Protein AF-A0A7C5PC61-F1 (afdb_monomer_lite)

Secondary structure (DSSP, 8-state):
-----------BTTB----HHHHHHHHHHHHHHHHHHHHHHHHHHHHHHHHHHHHHHHHHHHHHHHHHHTT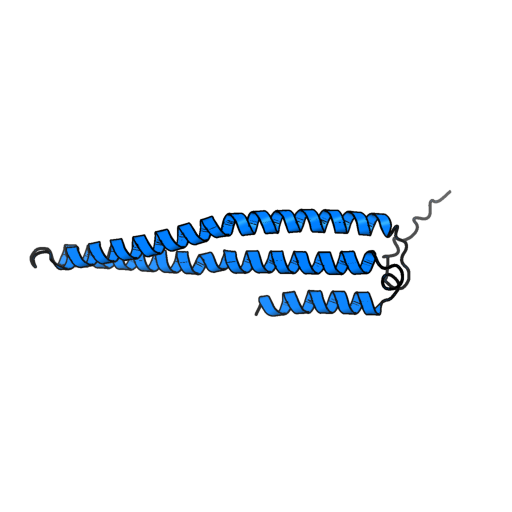S-GGGHHHHHHHHHHHHHHHHHHHHHHHHTHHHHHHHHHHHHHHHHHHHHHHHHH-HHHHT-HHHHHHHHHHHHHHHHTS--

Sequence (153 aa):
MTQTAKPLSTSTAQAPDLDWSQIAETVRMLNLAVAQIGVAMAEGEDSVQALTASFTGMVERVQQVAAEAARLPPEQAAIAEAIGAHCEGVQQSMQQGIVAFQFYDRLSQRIDHVQHALEQLGELIADNGRLYNPMEWQRLQQAIRGRYTMQEE

Foldseek 3Di:
DDDPDDPPDDQDLQHHPDPLVVVLVVLVVVLVVLVVVLVVLVVCVVVLVVLLVVLVVVLVVLVVQLVVLVVDDPVCVVVSVVSNVVSVVSNVVSVVVNVVCVVSVLVSVVSVLVNVLSVLVSVQSVDPVNVSPVVSVVVSVVVSVVSVVVSVD

pLDDT: mean 82.86, std 15.23, range [35.47, 96.12]

Radius of gyration: 27.92 Å; chains: 1; bounding box: 82×28×76 Å

Structure (mmCIF, N/CA/C/O backbone):
data_AF-A0A7C5PC61-F1
#
_entry.id   AF-A0A7C5PC61-F1
#
loop_
_atom_site.group_PDB
_atom_site.id
_atom_site.type_symbol
_atom_site.label_atom_id
_atom_site.label_alt_id
_atom_site.label_comp_id
_atom_site.label_asym_id
_atom_site.label_entity_id
_atom_site.label_seq_id
_atom_site.pdbx_PDB_ins_code
_atom_site.Cartn_x
_atom_site.Cartn_y
_atom_site.Cartn_z
_atom_site.occupancy
_atom_site.B_iso_or_equiv
_atom_site.auth_seq_id
_atom_site.auth_comp_id
_atom_site.auth_asym_id
_atom_site.auth_atom_id
_atom_site.pdbx_PDB_model_num
ATOM 1 N N . MET A 1 1 ? 55.969 9.578 -19.523 1.00 38.03 1 MET A N 1
ATOM 2 C CA . MET A 1 1 ? 54.913 9.663 -20.552 1.00 38.03 1 MET A CA 1
ATOM 3 C C . MET A 1 1 ? 53.584 9.737 -19.830 1.00 38.03 1 MET A C 1
ATOM 5 O O . MET A 1 1 ? 53.218 8.803 -19.133 1.00 38.03 1 MET A O 1
ATOM 9 N N . THR A 1 2 ? 52.974 10.912 -19.868 1.00 35.91 2 THR A N 1
ATOM 10 C CA . THR A 1 2 ? 51.802 11.326 -19.094 1.00 35.91 2 THR A CA 1
ATOM 11 C C . THR A 1 2 ? 50.555 10.624 -19.626 1.00 35.91 2 THR A C 1
ATOM 13 O O . THR A 1 2 ? 50.224 10.757 -20.799 1.00 35.91 2 THR A O 1
ATOM 16 N N . GLN A 1 3 ? 49.890 9.853 -18.768 1.00 44.38 3 GLN A N 1
ATOM 17 C CA . GLN A 1 3 ? 48.635 9.174 -19.070 1.00 44.38 3 GLN A CA 1
ATOM 18 C C . GLN A 1 3 ? 47.515 10.223 -19.006 1.00 44.38 3 GLN A C 1
ATOM 20 O O . GLN A 1 3 ? 47.125 10.669 -17.930 1.00 44.38 3 GLN A O 1
ATOM 25 N N . THR A 1 4 ? 47.063 10.697 -20.164 1.00 42.59 4 THR A N 1
ATOM 26 C CA . THR A 1 4 ? 45.918 11.600 -20.278 1.00 42.59 4 THR A CA 1
ATOM 27 C C . THR A 1 4 ? 44.645 10.817 -19.971 1.00 42.59 4 THR A C 1
ATOM 29 O O . THR A 1 4 ? 44.193 10.000 -20.769 1.00 42.59 4 THR A O 1
ATOM 32 N N . ALA A 1 5 ? 44.077 11.049 -18.787 1.00 49.25 5 ALA A N 1
ATOM 33 C CA . ALA A 1 5 ? 42.754 10.561 -18.428 1.00 49.25 5 ALA A CA 1
ATOM 34 C C . ALA A 1 5 ? 41.732 11.093 -19.445 1.00 49.25 5 ALA A C 1
ATOM 36 O O . ALA A 1 5 ? 41.528 12.303 -19.564 1.00 49.25 5 ALA A O 1
ATOM 37 N N . LYS A 1 6 ? 41.125 10.182 -20.213 1.00 50.31 6 LYS A N 1
ATOM 38 C CA . LYS A 1 6 ? 40.006 10.491 -21.105 1.00 50.31 6 LYS A CA 1
ATOM 39 C C . LYS A 1 6 ? 38.852 10.988 -20.217 1.00 50.31 6 LYS A C 1
ATOM 41 O O . LYS A 1 6 ? 38.514 10.287 -19.262 1.00 50.31 6 LYS A O 1
ATOM 46 N N . PRO A 1 7 ? 38.284 12.181 -20.459 1.00 45.69 7 PRO A N 1
ATOM 47 C CA . PRO A 1 7 ? 37.170 12.664 -19.654 1.00 45.69 7 PRO A CA 1
ATOM 48 C C . PRO A 1 7 ? 36.014 11.664 -19.757 1.00 45.69 7 PRO A C 1
ATOM 50 O O . PRO A 1 7 ? 35.734 11.155 -20.843 1.00 45.69 7 PRO A O 1
ATOM 53 N N . LEU A 1 8 ? 35.374 11.363 -18.625 1.00 50.25 8 LEU A N 1
ATOM 54 C CA . LEU A 1 8 ? 34.142 10.578 -18.562 1.00 50.25 8 LEU A CA 1
ATOM 55 C C . LEU A 1 8 ? 33.047 11.359 -19.296 1.00 50.25 8 LEU A C 1
ATOM 57 O O . LEU A 1 8 ? 32.360 12.192 -18.710 1.00 50.25 8 LEU A O 1
ATOM 61 N N . SER A 1 9 ? 32.934 11.140 -20.603 1.00 49.53 9 SER A N 1
ATOM 62 C CA . SER A 1 9 ? 31.805 11.607 -21.395 1.00 49.53 9 SER A CA 1
ATOM 63 C C . SER A 1 9 ? 30.559 10.908 -20.863 1.00 49.53 9 SER A C 1
ATOM 65 O O . SER A 1 9 ? 30.457 9.684 -20.906 1.00 49.53 9 SER A O 1
ATOM 67 N N . THR A 1 10 ? 29.626 11.676 -20.309 1.00 49.97 10 THR A N 1
ATOM 68 C CA . THR A 1 10 ? 28.303 11.169 -19.960 1.00 49.97 10 THR A CA 1
ATOM 69 C C . THR A 1 10 ? 27.640 10.661 -21.236 1.00 49.97 10 THR A C 1
ATOM 71 O O . THR A 1 10 ? 27.553 11.387 -22.226 1.00 49.97 10 THR A O 1
ATOM 74 N N . SER A 1 11 ? 27.207 9.399 -21.235 1.00 46.94 11 SER A N 1
ATOM 75 C CA . SER A 1 11 ? 26.426 8.852 -22.343 1.00 46.94 11 SER A CA 1
ATOM 76 C C . SER A 1 11 ? 25.145 9.676 -22.468 1.00 46.94 11 SER A C 1
ATOM 78 O O . SER A 1 11 ? 24.385 9.816 -21.507 1.00 46.94 11 SER A O 1
ATOM 80 N N . THR A 1 12 ? 24.951 10.300 -23.626 1.00 53.25 12 THR A N 1
ATOM 81 C CA . THR A 1 12 ? 23.767 11.113 -23.921 1.00 53.25 12 THR A CA 1
ATOM 82 C C . THR A 1 12 ? 22.961 10.426 -25.010 1.00 53.25 12 THR A C 1
ATOM 84 O O . THR A 1 12 ? 23.513 9.685 -25.821 1.00 53.25 12 THR A O 1
ATOM 87 N N . ALA A 1 13 ? 21.663 10.724 -25.100 1.00 51.75 13 ALA A N 1
ATOM 88 C CA . ALA A 1 13 ? 20.810 10.222 -26.182 1.00 51.75 13 ALA A CA 1
ATOM 89 C C . ALA A 1 13 ? 21.326 10.580 -27.597 1.00 51.75 13 ALA A C 1
ATOM 91 O O . ALA A 1 13 ? 20.865 10.004 -28.576 1.00 51.75 13 ALA A O 1
ATOM 92 N N . GLN A 1 14 ? 22.266 11.528 -27.713 1.00 47.12 14 GLN A N 1
ATOM 93 C CA . GLN A 1 14 ? 22.869 11.964 -28.976 1.00 47.12 14 GLN A CA 1
ATOM 94 C C . GLN A 1 14 ? 24.244 11.320 -29.260 1.00 47.12 14 GLN A C 1
ATOM 96 O O . GLN A 1 14 ? 24.743 11.457 -30.373 1.00 47.12 14 GLN A O 1
ATOM 101 N N . ALA A 1 15 ? 24.849 10.611 -28.296 1.00 49.12 15 ALA A N 1
ATOM 102 C CA . ALA A 1 15 ? 26.122 9.897 -28.457 1.00 49.12 15 ALA A CA 1
ATOM 103 C C . ALA A 1 15 ? 26.222 8.706 -27.473 1.00 49.12 15 ALA A C 1
ATOM 105 O O . ALA A 1 15 ? 26.846 8.837 -26.414 1.00 49.12 15 ALA A O 1
ATOM 106 N N . PRO A 1 16 ? 25.577 7.562 -27.775 1.00 53.44 16 PRO A N 1
ATOM 107 C CA . PRO A 1 16 ? 25.566 6.412 -26.880 1.00 53.44 16 PRO A CA 1
ATOM 108 C C . PRO A 1 16 ? 26.815 5.532 -27.062 1.00 53.44 16 PRO A C 1
ATOM 110 O O . PRO A 1 16 ? 26.915 4.791 -28.034 1.00 53.44 16 PRO A O 1
ATOM 113 N N . ASP A 1 17 ? 27.733 5.565 -26.094 1.00 57.12 17 ASP A N 1
ATOM 114 C CA . ASP A 1 17 ? 28.808 4.566 -25.935 1.00 57.12 17 ASP A CA 1
ATOM 115 C C . ASP A 1 17 ? 28.332 3.494 -24.943 1.00 57.12 17 ASP A C 1
ATOM 117 O O . ASP A 1 17 ? 28.654 3.561 -23.759 1.00 57.12 17 ASP A O 1
ATOM 121 N N . LEU A 1 18 ? 27.494 2.545 -25.372 1.00 62.03 18 LEU A N 1
ATOM 122 C CA . LEU A 1 18 ? 26.939 1.526 -24.472 1.00 62.03 18 LEU A CA 1
ATOM 123 C C . LEU A 1 18 ? 26.680 0.197 -25.189 1.00 62.03 18 LEU A C 1
ATOM 125 O O . LEU A 1 18 ? 25.984 0.148 -26.203 1.00 62.03 18 LEU A O 1
ATOM 129 N N . ASP A 1 19 ? 27.179 -0.891 -24.597 1.00 67.38 19 ASP A N 1
ATOM 130 C CA . ASP A 1 19 ? 26.716 -2.252 -24.872 1.00 67.38 19 ASP A CA 1
ATOM 131 C C . ASP A 1 19 ? 25.264 -2.372 -24.386 1.00 67.38 19 ASP A C 1
ATOM 133 O O . ASP A 1 19 ? 24.976 -2.778 -23.256 1.00 67.38 19 ASP A O 1
ATOM 137 N N . TRP A 1 20 ? 24.319 -1.988 -25.243 1.00 76.00 20 TRP A N 1
ATOM 138 C CA . TRP A 1 20 ? 22.883 -2.040 -24.961 1.00 76.00 20 TRP A CA 1
ATOM 139 C C . TRP A 1 20 ? 22.398 -3.438 -24.580 1.00 76.00 20 TRP A C 1
ATOM 141 O O . TRP A 1 20 ? 21.411 -3.562 -23.864 1.00 76.00 20 TRP A O 1
ATOM 151 N N . SER A 1 21 ? 23.137 -4.483 -24.964 1.00 73.38 21 SER A N 1
ATOM 152 C CA . SER A 1 21 ? 22.905 -5.851 -24.502 1.00 73.38 21 SER A CA 1
ATOM 153 C C . SER A 1 21 ? 23.017 -5.993 -22.979 1.00 73.38 21 SER A C 1
ATOM 155 O O . SER A 1 21 ? 22.202 -6.688 -22.382 1.00 73.38 21 SER A O 1
ATOM 157 N N . GLN A 1 22 ? 23.994 -5.344 -22.336 1.00 77.69 22 GLN A N 1
ATOM 158 C CA . GLN A 1 22 ? 24.184 -5.423 -20.879 1.00 77.69 22 GLN A CA 1
ATOM 159 C C . GLN A 1 22 ? 23.121 -4.621 -20.131 1.00 77.69 22 GLN A C 1
ATOM 161 O O . GLN A 1 22 ? 22.623 -5.047 -19.087 1.00 77.69 22 GLN A O 1
ATOM 166 N N . ILE A 1 23 ? 22.729 -3.474 -20.691 1.00 84.50 23 ILE A N 1
ATOM 167 C CA . ILE A 1 23 ? 21.622 -2.683 -20.150 1.00 84.50 23 ILE A CA 1
ATOM 168 C C . ILE A 1 23 ? 20.318 -3.469 -20.276 1.00 84.50 23 ILE A C 1
ATOM 170 O O . ILE A 1 23 ? 19.602 -3.593 -19.287 1.00 84.50 23 ILE A O 1
ATOM 174 N N . ALA A 1 24 ? 20.023 -4.028 -21.453 1.00 82.31 24 ALA A N 1
ATOM 175 C CA . ALA A 1 24 ? 18.822 -4.825 -21.685 1.00 82.31 24 ALA A CA 1
ATOM 176 C C . ALA A 1 24 ? 18.722 -5.980 -20.684 1.00 82.31 24 ALA A C 1
ATOM 178 O O . ALA A 1 24 ? 17.668 -6.196 -20.089 1.00 82.31 24 ALA A O 1
ATOM 179 N N . GLU A 1 25 ? 19.830 -6.687 -20.458 1.00 80.25 25 GLU A N 1
ATOM 180 C CA . GLU A 1 25 ? 19.867 -7.802 -19.518 1.00 80.25 25 GLU A CA 1
ATOM 181 C C . GLU A 1 25 ? 19.679 -7.347 -18.067 1.00 80.25 25 GLU A C 1
ATOM 183 O O . GLU A 1 25 ? 18.899 -7.935 -17.320 1.00 80.25 25 GLU A O 1
ATOM 188 N N . THR A 1 26 ? 20.306 -6.236 -17.678 1.00 88.56 26 THR A N 1
ATOM 189 C CA . THR A 1 26 ? 20.119 -5.659 -16.339 1.00 88.56 26 THR A CA 1
ATOM 190 C C . THR A 1 26 ? 18.677 -5.201 -16.118 1.00 88.56 26 THR A C 1
ATOM 192 O O . THR A 1 26 ? 18.106 -5.456 -15.061 1.00 88.56 26 THR A O 1
ATOM 195 N N . VAL A 1 27 ? 18.046 -4.587 -17.121 1.00 89.19 27 VAL A N 1
ATOM 196 C CA . VAL A 1 27 ? 16.635 -4.179 -17.057 1.00 89.19 27 VAL A CA 1
ATOM 197 C C . VAL A 1 27 ? 15.709 -5.392 -16.943 1.00 89.19 27 VAL A C 1
ATOM 199 O O . VAL A 1 27 ? 14.755 -5.347 -16.172 1.00 89.19 27 VAL A O 1
ATOM 202 N N . ARG A 1 28 ? 16.002 -6.508 -17.623 1.00 86.06 28 ARG A N 1
ATOM 203 C CA . ARG A 1 28 ? 15.256 -7.769 -17.439 1.00 86.06 28 ARG A CA 1
ATOM 204 C C . ARG A 1 28 ? 15.393 -8.323 -16.022 1.00 86.06 28 ARG A C 1
ATOM 206 O O . ARG A 1 28 ? 14.390 -8.729 -15.443 1.00 86.06 28 ARG A O 1
ATOM 213 N N . MET A 1 29 ? 16.597 -8.301 -15.446 1.00 90.69 29 MET A N 1
ATOM 214 C CA . MET A 1 29 ? 16.807 -8.712 -14.052 1.00 90.69 29 MET A CA 1
ATOM 215 C C . MET A 1 29 ? 16.044 -7.813 -13.068 1.00 90.69 29 MET A C 1
ATOM 217 O O . MET A 1 29 ? 15.439 -8.317 -12.125 1.00 90.69 29 MET A O 1
ATOM 221 N N . LEU A 1 30 ? 16.020 -6.497 -13.303 1.00 90.50 30 LEU A N 1
ATOM 222 C CA . LEU A 1 30 ? 15.233 -5.557 -12.497 1.00 90.50 30 LEU A CA 1
ATOM 223 C C . LEU A 1 30 ? 13.724 -5.799 -12.640 1.00 90.50 30 LEU A C 1
ATOM 225 O O . LEU A 1 30 ? 13.024 -5.787 -11.632 1.00 90.50 30 LEU A O 1
ATOM 229 N N . ASN A 1 31 ? 13.233 -6.081 -13.851 1.00 90.00 31 ASN A N 1
ATOM 230 C CA . ASN A 1 31 ? 11.840 -6.475 -14.083 1.00 90.00 31 ASN A CA 1
ATOM 231 C C . ASN A 1 31 ? 11.470 -7.731 -13.290 1.00 90.00 31 ASN A C 1
ATOM 233 O O . ASN A 1 31 ? 10.444 -7.748 -12.617 1.00 90.00 31 ASN A O 1
ATOM 237 N N . LEU A 1 32 ? 12.327 -8.757 -13.304 1.00 89.94 32 LEU A N 1
ATOM 238 C CA . LEU A 1 32 ? 12.114 -9.966 -12.509 1.00 89.94 32 LEU A CA 1
ATOM 239 C C . LEU A 1 32 ? 12.076 -9.663 -11.004 1.00 89.94 32 LEU A C 1
ATOM 241 O O . LEU A 1 32 ? 11.181 -10.139 -10.313 1.00 89.94 32 LEU A O 1
ATOM 245 N N . ALA A 1 33 ? 13.022 -8.868 -10.497 1.00 90.75 33 ALA A N 1
ATOM 246 C CA . ALA A 1 33 ? 13.075 -8.507 -9.081 1.00 90.75 33 ALA A CA 1
ATOM 247 C C . ALA A 1 33 ? 11.827 -7.725 -8.639 1.00 90.75 33 ALA A C 1
ATOM 249 O O . ALA A 1 33 ? 11.272 -7.993 -7.576 1.00 90.75 33 ALA A O 1
ATOM 250 N N . VAL A 1 34 ? 11.349 -6.789 -9.463 1.00 91.31 34 VAL A N 1
ATOM 251 C CA . VAL A 1 34 ? 10.132 -6.023 -9.168 1.00 91.31 34 VAL A CA 1
ATOM 252 C C . VAL A 1 34 ? 8.881 -6.890 -9.279 1.00 91.31 34 VAL A C 1
ATOM 254 O O . VAL A 1 34 ? 8.031 -6.805 -8.399 1.00 91.31 34 VAL A O 1
ATOM 257 N N . ALA A 1 35 ? 8.793 -7.784 -10.266 1.00 88.94 35 ALA A N 1
ATOM 258 C CA . ALA A 1 35 ? 7.699 -8.751 -10.355 1.00 88.94 35 ALA A CA 1
ATOM 259 C C . ALA A 1 35 ? 7.652 -9.673 -9.123 1.00 88.94 35 ALA A C 1
ATOM 261 O O . ALA A 1 35 ? 6.578 -9.947 -8.597 1.00 88.94 35 ALA A O 1
ATOM 262 N N . GLN A 1 36 ? 8.809 -10.104 -8.606 1.00 90.56 36 GLN A N 1
ATOM 263 C CA . GLN A 1 36 ? 8.883 -10.872 -7.357 1.00 90.56 36 GLN A CA 1
ATOM 264 C C . GLN A 1 36 ? 8.387 -10.069 -6.149 1.00 90.56 36 GLN A C 1
ATOM 266 O O . GLN A 1 36 ? 7.667 -10.615 -5.316 1.00 90.56 36 GLN A O 1
ATOM 271 N N . ILE A 1 37 ? 8.724 -8.776 -6.061 1.00 91.19 37 ILE A N 1
ATOM 272 C CA . ILE A 1 37 ? 8.171 -7.888 -5.027 1.00 91.19 37 ILE A CA 1
ATOM 273 C C . ILE A 1 37 ? 6.654 -7.747 -5.202 1.00 91.19 37 ILE A C 1
ATOM 275 O O . ILE A 1 37 ? 5.936 -7.811 -4.211 1.00 91.19 37 ILE A O 1
ATOM 279 N N . GLY A 1 38 ? 6.156 -7.605 -6.433 1.00 89.81 38 GLY A N 1
ATOM 280 C CA . GLY A 1 38 ? 4.724 -7.544 -6.738 1.00 89.81 38 GLY A CA 1
ATOM 281 C C . GLY A 1 38 ? 3.968 -8.799 -6.297 1.00 89.81 38 GLY A C 1
ATOM 282 O O . GLY A 1 38 ? 2.926 -8.687 -5.661 1.00 89.81 38 GLY A O 1
ATOM 283 N N . VAL A 1 39 ? 4.524 -9.991 -6.537 1.00 88.12 39 VAL A N 1
ATOM 284 C CA . VAL A 1 39 ? 3.955 -11.261 -6.048 1.00 88.12 39 VAL A CA 1
ATOM 285 C C . VAL A 1 39 ? 3.961 -11.321 -4.521 1.00 88.12 39 VAL A C 1
ATOM 287 O O . VAL A 1 39 ? 2.932 -11.621 -3.927 1.00 88.12 39 VAL A O 1
ATOM 290 N N . ALA A 1 40 ? 5.076 -10.972 -3.872 1.00 88.81 40 ALA A N 1
ATOM 291 C CA . ALA A 1 40 ? 5.148 -10.929 -2.410 1.00 88.81 40 ALA A CA 1
ATOM 292 C C . ALA A 1 40 ? 4.177 -9.897 -1.804 1.00 88.81 40 ALA A C 1
ATOM 294 O O . ALA A 1 40 ? 3.687 -10.072 -0.689 1.00 88.81 40 ALA A O 1
ATOM 295 N N . MET A 1 41 ? 3.887 -8.817 -2.537 1.00 90.88 41 MET A N 1
ATOM 296 C CA . MET A 1 41 ? 2.849 -7.862 -2.171 1.00 90.88 41 MET A CA 1
ATOM 297 C C . MET A 1 41 ? 1.461 -8.476 -2.358 1.00 90.88 41 MET A C 1
ATOM 299 O O . MET A 1 41 ? 0.697 -8.473 -1.414 1.00 90.88 41 MET A O 1
ATOM 303 N N . ALA A 1 42 ? 1.135 -9.113 -3.478 1.00 86.19 42 ALA A N 1
ATOM 304 C CA . ALA A 1 42 ? -0.154 -9.800 -3.611 1.00 86.19 42 ALA A CA 1
ATOM 305 C C . ALA A 1 42 ? -0.385 -10.858 -2.507 1.00 86.19 42 ALA A C 1
ATOM 307 O O . ALA A 1 42 ? -1.468 -10.942 -1.940 1.00 86.19 42 ALA A O 1
ATOM 308 N N . GLU A 1 43 ? 0.647 -11.615 -2.120 1.00 86.50 43 GLU A N 1
ATOM 309 C CA . GLU A 1 43 ? 0.567 -12.582 -1.011 1.00 86.50 43 GLU A CA 1
ATOM 310 C C . GLU A 1 43 ? 0.307 -11.923 0.358 1.00 86.50 43 GLU A C 1
ATOM 312 O O . GLU A 1 43 ? -0.316 -12.517 1.241 1.00 86.50 43 GLU A O 1
ATOM 317 N N . GLY A 1 44 ? 0.777 -10.691 0.567 1.00 87.19 44 GLY A N 1
ATOM 318 C CA . GLY A 1 44 ? 0.521 -9.949 1.800 1.00 87.19 44 GLY A CA 1
ATOM 319 C C . GLY A 1 44 ? -0.884 -9.335 1.873 1.00 87.19 44 GLY A C 1
ATOM 320 O O . GLY A 1 44 ? -1.316 -8.971 2.970 1.00 87.19 44 GLY A O 1
ATOM 321 N N . GLU A 1 45 ? -1.596 -9.231 0.747 1.00 88.00 45 GLU A N 1
ATOM 322 C CA . GLU A 1 45 ? -2.919 -8.605 0.667 1.00 88.00 45 GLU A CA 1
ATOM 323 C C . GLU A 1 45 ? -3.933 -9.380 1.513 1.00 88.00 45 GLU A C 1
ATOM 325 O O . GLU A 1 45 ? -4.629 -8.792 2.346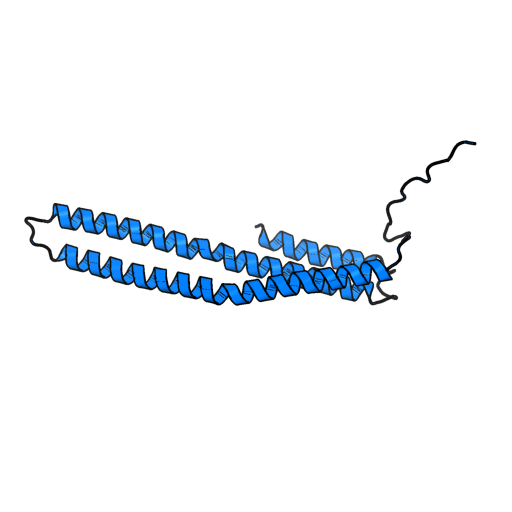 1.00 88.00 45 GLU A O 1
ATOM 330 N N . ASP A 1 46 ? -3.895 -10.712 1.431 1.00 86.25 46 ASP A N 1
ATOM 331 C CA . ASP A 1 46 ? -4.701 -11.611 2.262 1.00 86.25 46 ASP A CA 1
ATOM 332 C C . ASP A 1 46 ? -4.461 -11.374 3.764 1.00 86.25 46 ASP A C 1
ATOM 334 O O . ASP A 1 46 ? -5.392 -11.390 4.576 1.00 86.25 46 ASP A O 1
ATOM 338 N N . SER A 1 47 ? -3.209 -11.108 4.156 1.00 89.00 47 SER A N 1
ATOM 339 C CA . SER A 1 47 ? -2.847 -10.849 5.556 1.00 89.00 47 SER A CA 1
ATOM 340 C C . SER A 1 47 ? -3.407 -9.513 6.055 1.00 89.00 47 SER A C 1
ATOM 342 O O . SER A 1 47 ? -3.894 -9.425 7.186 1.00 89.00 47 SER A O 1
ATOM 344 N N . VAL A 1 48 ? -3.376 -8.474 5.218 1.00 89.81 48 VAL A N 1
ATOM 345 C CA . VAL A 1 48 ? -3.939 -7.152 5.542 1.00 89.81 48 VAL A CA 1
ATOM 346 C C . VAL A 1 48 ? -5.466 -7.195 5.576 1.00 89.81 48 VAL A C 1
ATOM 348 O O . VAL A 1 48 ? -6.083 -6.606 6.472 1.00 89.81 48 VAL A O 1
ATOM 351 N N . GLN A 1 49 ? -6.091 -7.951 4.673 1.00 88.00 49 GLN A N 1
ATOM 352 C CA . GLN A 1 49 ? -7.535 -8.165 4.680 1.00 88.00 49 GLN A CA 1
ATOM 353 C C . GLN A 1 49 ? -7.983 -8.920 5.939 1.00 88.00 49 GLN A C 1
ATOM 355 O O . GLN A 1 49 ? -8.938 -8.504 6.602 1.00 88.00 49 GLN A O 1
ATOM 360 N N . ALA A 1 50 ? -7.265 -9.979 6.328 1.00 90.25 50 ALA A N 1
ATOM 361 C CA . ALA A 1 50 ? -7.531 -10.711 7.564 1.00 90.25 50 ALA A CA 1
ATOM 362 C C . ALA A 1 50 ? -7.388 -9.817 8.808 1.00 90.25 50 ALA A C 1
ATOM 364 O O . ALA A 1 50 ? -8.205 -9.891 9.730 1.00 90.25 50 ALA A O 1
ATOM 365 N N . LEU A 1 51 ? -6.385 -8.934 8.830 1.00 90.12 51 LEU A N 1
ATOM 366 C CA . LEU A 1 51 ? -6.172 -7.992 9.928 1.00 90.12 51 LEU A CA 1
ATOM 367 C C . LEU A 1 51 ? -7.290 -6.944 10.016 1.00 90.12 51 LEU A C 1
ATOM 369 O O . LEU A 1 51 ? -7.795 -6.673 11.107 1.00 90.12 51 LEU A O 1
ATOM 373 N N . THR A 1 52 ? -7.740 -6.428 8.871 1.00 90.31 52 THR A N 1
ATOM 374 C CA . THR A 1 52 ? -8.887 -5.512 8.781 1.00 90.31 52 THR A CA 1
ATOM 375 C C . THR A 1 52 ? -10.163 -6.180 9.294 1.00 90.31 52 THR A C 1
ATOM 377 O O . THR A 1 52 ? -10.842 -5.625 10.157 1.00 90.31 52 THR A O 1
ATOM 380 N N . ALA A 1 53 ? -10.450 -7.409 8.850 1.00 91.06 53 ALA A N 1
ATOM 381 C CA . ALA A 1 53 ? -11.602 -8.181 9.316 1.00 91.06 53 ALA A CA 1
ATOM 382 C C . ALA A 1 53 ? -11.542 -8.464 10.829 1.00 91.06 53 ALA A C 1
ATOM 384 O O . ALA A 1 53 ? -12.550 -8.348 11.528 1.00 91.06 53 ALA A O 1
ATOM 385 N N . SER A 1 54 ? -10.353 -8.781 11.353 1.00 93.38 54 SER A N 1
ATOM 386 C CA . SER A 1 54 ? -10.126 -8.963 12.790 1.00 93.38 54 SER A CA 1
ATOM 387 C C . SER A 1 54 ? -10.432 -7.685 13.578 1.00 93.38 54 SER A C 1
ATOM 389 O O . SER A 1 54 ? -11.125 -7.739 14.594 1.00 93.38 54 SER A O 1
ATOM 391 N N . PHE A 1 55 ? -9.991 -6.520 13.093 1.00 93.12 55 PHE A N 1
ATOM 392 C CA . PHE A 1 55 ? -10.261 -5.234 13.743 1.00 93.12 55 PHE A CA 1
ATOM 393 C C . PHE A 1 55 ? -11.752 -4.894 13.725 1.00 93.12 55 PHE A C 1
ATOM 395 O O . PHE A 1 55 ? -12.290 -4.504 14.760 1.00 93.12 55 PHE A O 1
ATOM 402 N N . THR A 1 56 ? -12.449 -5.122 12.609 1.00 90.19 56 THR A N 1
ATOM 403 C CA . THR A 1 56 ? -13.911 -4.969 12.539 1.00 90.19 56 THR A CA 1
ATOM 404 C C . THR A 1 56 ? -14.623 -5.879 13.544 1.00 90.19 56 THR A C 1
ATOM 406 O O . THR A 1 56 ? -15.462 -5.407 14.310 1.00 90.19 56 THR A O 1
ATOM 409 N N . GLY A 1 57 ? -14.240 -7.157 13.626 1.00 93.81 57 GLY A N 1
ATOM 410 C CA . GLY A 1 57 ? -14.812 -8.086 14.604 1.00 93.81 57 GLY A CA 1
ATOM 411 C C . GLY A 1 57 ? -14.502 -7.706 16.058 1.00 93.81 57 GLY A C 1
ATOM 412 O O . GLY A 1 57 ? -15.318 -7.929 16.953 1.00 93.81 57 GLY A O 1
ATOM 413 N N . MET A 1 58 ? -13.341 -7.102 16.325 1.00 94.31 58 MET A N 1
ATOM 414 C CA . MET A 1 58 ? -13.033 -6.556 17.648 1.00 94.31 58 MET A CA 1
ATOM 415 C C . MET A 1 58 ? -13.885 -5.327 17.978 1.00 94.31 58 MET A C 1
ATOM 417 O O . MET A 1 58 ? -14.354 -5.229 19.110 1.00 94.31 58 MET A O 1
ATOM 421 N N . VAL A 1 59 ? -14.151 -4.438 17.015 1.00 92.88 59 VAL A N 1
ATOM 422 C CA . VAL A 1 59 ? -15.065 -3.297 17.204 1.00 92.88 59 VAL A CA 1
ATOM 423 C C . VAL A 1 59 ? -16.454 -3.783 17.621 1.00 92.88 59 VAL A C 1
ATOM 425 O O . VAL A 1 59 ? -16.994 -3.276 18.602 1.00 92.88 59 VAL A O 1
ATOM 428 N N . GLU A 1 60 ? -16.998 -4.807 16.959 1.00 93.75 60 GLU A N 1
ATOM 429 C CA . GLU A 1 60 ? -18.292 -5.404 17.328 1.00 93.75 60 GLU A CA 1
ATOM 430 C C . GLU A 1 60 ? -18.290 -5.956 18.760 1.00 93.75 60 GLU A C 1
ATOM 432 O O . GLU A 1 60 ? -19.209 -5.700 19.540 1.00 93.75 60 GLU A O 1
ATOM 437 N N . ARG A 1 61 ? -17.233 -6.677 19.150 1.00 95.38 61 ARG A N 1
ATOM 438 C CA . ARG A 1 61 ? -17.092 -7.201 20.520 1.00 95.38 61 ARG A CA 1
ATOM 439 C C . ARG A 1 61 ? -17.008 -6.078 21.549 1.00 95.38 61 ARG A C 1
ATOM 441 O O . ARG A 1 61 ? -17.632 -6.169 22.601 1.00 95.38 61 ARG A O 1
ATOM 448 N N . VAL A 1 62 ? -16.274 -5.009 21.252 1.00 96.12 62 VAL A N 1
ATOM 449 C CA . VAL A 1 62 ? -16.166 -3.836 22.130 1.00 96.12 62 VAL A CA 1
ATOM 450 C C . VAL A 1 62 ? -17.513 -3.114 22.250 1.00 96.12 62 VAL A C 1
ATOM 452 O O . VAL A 1 62 ? -17.879 -2.692 23.343 1.00 96.12 62 VAL A O 1
ATOM 455 N N . GLN A 1 63 ? -18.297 -3.032 21.169 1.00 93.44 63 GLN A N 1
ATOM 456 C CA . GLN A 1 63 ? -19.670 -2.512 21.222 1.00 93.44 63 GLN A CA 1
ATOM 457 C C . GLN A 1 63 ? -20.572 -3.363 22.124 1.00 93.44 63 GLN A C 1
ATOM 459 O O . GLN A 1 63 ? -21.338 -2.812 22.912 1.00 93.44 63 GLN A O 1
ATOM 464 N N . GLN A 1 64 ? -20.461 -4.692 22.059 1.00 95.94 64 GLN A N 1
ATOM 465 C CA . GLN A 1 64 ? -21.202 -5.589 22.953 1.00 95.94 64 GLN A CA 1
ATOM 466 C C . GLN A 1 64 ? -20.797 -5.394 24.419 1.00 95.94 64 GLN A C 1
ATOM 468 O O . GLN A 1 64 ? -21.666 -5.320 25.282 1.00 95.94 64 GLN A O 1
ATOM 473 N N . VAL A 1 65 ? -19.498 -5.247 24.707 1.00 95.62 65 VAL A N 1
ATOM 474 C CA . VAL A 1 65 ? -19.007 -4.959 26.067 1.00 95.62 65 VAL A CA 1
ATOM 475 C C . VAL A 1 65 ? -19.570 -3.634 26.586 1.00 95.62 65 VAL A C 1
ATOM 477 O O . VAL A 1 65 ? -20.059 -3.588 27.713 1.00 95.62 65 VAL A O 1
ATOM 480 N N . ALA A 1 66 ? -19.564 -2.579 25.769 1.00 94.19 66 ALA A N 1
ATOM 481 C CA . ALA A 1 66 ? -20.156 -1.293 26.134 1.00 94.19 66 ALA A CA 1
ATOM 482 C C . ALA A 1 66 ? -21.672 -1.406 26.390 1.00 94.19 66 ALA A C 1
ATOM 484 O O . ALA A 1 66 ? -22.184 -0.831 27.351 1.00 94.19 66 ALA A O 1
ATOM 485 N N . ALA A 1 67 ? -22.388 -2.185 25.572 1.00 94.19 67 ALA A N 1
ATOM 486 C CA . ALA A 1 67 ? -23.821 -2.412 25.732 1.00 94.19 67 ALA A CA 1
ATOM 487 C C . ALA A 1 67 ? -24.154 -3.181 27.021 1.00 94.19 67 ALA A C 1
ATOM 489 O O . ALA A 1 67 ? -25.096 -2.816 27.720 1.00 94.19 67 ALA A O 1
ATOM 490 N N . GLU A 1 68 ? -23.382 -4.212 27.370 1.00 94.44 68 GLU A N 1
ATOM 491 C CA . GLU A 1 68 ? -23.558 -4.946 28.629 1.00 94.44 68 GLU A CA 1
ATOM 492 C C . GLU A 1 68 ? -23.180 -4.087 29.846 1.00 94.44 68 GLU A C 1
ATOM 494 O O . GLU A 1 68 ? -23.884 -4.110 30.856 1.00 94.44 68 GLU A O 1
ATOM 499 N N . ALA A 1 69 ? -22.146 -3.245 29.739 1.00 93.69 69 ALA A N 1
ATOM 500 C CA . ALA A 1 69 ? -21.800 -2.280 30.784 1.00 93.69 69 ALA A CA 1
ATOM 501 C C . ALA A 1 69 ? -22.929 -1.266 31.037 1.00 93.69 69 ALA A C 1
ATOM 503 O O . ALA A 1 69 ? -23.210 -0.930 32.186 1.00 93.69 69 ALA A O 1
ATOM 504 N N . ALA A 1 70 ? -23.642 -0.839 29.991 1.00 90.75 70 ALA A N 1
ATOM 505 C CA . ALA A 1 70 ? -24.793 0.056 30.115 1.00 90.75 70 ALA A CA 1
ATOM 506 C C . ALA A 1 70 ? -26.002 -0.575 30.839 1.00 90.75 70 ALA A C 1
ATOM 508 O O . ALA A 1 70 ? -26.920 0.140 31.238 1.00 90.75 70 ALA A O 1
ATOM 509 N N . ARG A 1 71 ? -26.022 -1.904 31.021 1.00 93.88 71 ARG A N 1
ATOM 510 C CA . ARG A 1 71 ? -27.078 -2.633 31.750 1.00 93.88 71 ARG A CA 1
ATOM 511 C C . ARG A 1 71 ? -26.768 -2.789 33.238 1.00 93.88 71 ARG A C 1
ATOM 513 O O . ARG A 1 71 ? -27.593 -3.344 33.966 1.00 93.88 71 ARG A O 1
ATOM 520 N N . LEU A 1 72 ? -25.597 -2.334 33.690 1.00 93.38 72 LEU A N 1
ATOM 521 C CA . LEU A 1 72 ? -25.223 -2.381 35.098 1.00 93.38 72 LEU A CA 1
ATOM 522 C C . LEU A 1 72 ? -26.178 -1.528 35.953 1.00 93.38 72 LEU A C 1
ATOM 524 O O . LEU A 1 72 ? -26.696 -0.508 35.489 1.00 93.38 72 LEU A O 1
ATOM 528 N N . PRO A 1 73 ? -26.426 -1.932 37.212 1.00 93.44 73 PRO A N 1
ATOM 529 C CA . PRO A 1 73 ? -27.305 -1.185 38.095 1.00 93.44 73 PRO A CA 1
ATOM 530 C C . PRO A 1 73 ? -26.768 0.234 38.361 1.00 93.44 73 PRO A C 1
ATOM 532 O O . PRO A 1 73 ? -25.556 0.455 38.347 1.00 93.44 73 PRO A O 1
ATOM 535 N N . PRO A 1 74 ? -27.652 1.206 38.655 1.00 89.56 74 PRO A N 1
ATOM 536 C CA . PRO A 1 74 ? -27.291 2.623 38.771 1.00 89.56 74 PRO A CA 1
ATOM 537 C C . PRO A 1 74 ? -26.277 2.920 39.886 1.00 89.56 74 PRO A C 1
ATOM 539 O O . PRO A 1 74 ? -25.566 3.918 39.821 1.00 89.56 74 PRO A O 1
ATOM 542 N N . GLU A 1 75 ? -26.151 2.039 40.879 1.00 94.00 75 GLU A N 1
ATOM 543 C CA . GLU A 1 75 ? -25.108 2.108 41.913 1.00 94.00 75 GLU A CA 1
ATOM 544 C C . GLU A 1 75 ? -23.680 1.946 41.351 1.00 94.00 75 GLU A C 1
ATOM 546 O O . GLU A 1 75 ? -22.714 2.374 41.977 1.00 94.00 75 GLU A O 1
ATOM 551 N N . GLN A 1 76 ? -23.547 1.380 40.146 1.00 93.06 76 GLN A N 1
ATOM 552 C CA . GLN A 1 76 ? -22.290 1.170 39.422 1.00 93.06 76 GLN A CA 1
ATOM 553 C C . GLN A 1 76 ? -22.153 2.096 38.202 1.00 93.06 76 GLN A C 1
ATOM 555 O O . GLN A 1 76 ? -21.323 1.839 37.331 1.00 93.06 76 GLN A O 1
ATOM 560 N N . ALA A 1 77 ? -22.924 3.188 38.129 1.00 90.50 77 ALA A N 1
ATOM 561 C CA . ALA A 1 77 ? -22.920 4.098 36.979 1.00 90.50 77 ALA A CA 1
ATOM 562 C C . ALA A 1 77 ? -21.514 4.614 36.612 1.00 90.50 77 ALA A C 1
ATOM 564 O O . ALA A 1 77 ? -21.162 4.640 35.438 1.00 90.50 77 ALA A O 1
ATOM 565 N N . ALA A 1 78 ? -20.676 4.928 37.607 1.00 93.44 78 ALA A N 1
ATOM 566 C CA . ALA A 1 78 ? -19.298 5.370 37.372 1.00 93.44 78 ALA A CA 1
ATOM 567 C C . ALA A 1 78 ? -18.414 4.283 36.724 1.00 93.44 78 ALA A C 1
ATOM 569 O O . ALA A 1 78 ? -17.531 4.588 35.926 1.00 93.44 78 ALA A O 1
ATOM 570 N N . ILE A 1 79 ? -18.652 3.005 37.046 1.00 93.69 79 ILE A N 1
ATOM 571 C CA . ILE A 1 79 ? -17.942 1.874 36.430 1.00 93.69 79 ILE A CA 1
ATOM 572 C C . ILE A 1 79 ? -18.426 1.683 34.990 1.00 93.69 79 ILE A C 1
ATOM 574 O O . ILE A 1 79 ? -17.605 1.500 34.094 1.00 93.69 79 ILE A O 1
ATOM 578 N N . ALA A 1 80 ? -19.740 1.761 34.759 1.00 93.38 80 ALA A N 1
ATOM 579 C CA . ALA A 1 80 ? -20.318 1.679 33.420 1.00 93.38 80 ALA A CA 1
ATOM 580 C C . ALA A 1 80 ? -19.782 2.790 32.500 1.00 93.38 80 ALA A C 1
ATOM 582 O O . ALA A 1 80 ? -19.389 2.513 31.367 1.00 93.38 80 ALA A O 1
ATOM 583 N N . GLU A 1 81 ? -19.690 4.023 33.007 1.00 92.81 81 GLU A N 1
ATOM 584 C CA . GLU A 1 81 ? -19.128 5.170 32.288 1.00 92.81 81 GLU A CA 1
ATOM 585 C C . GLU A 1 81 ? -17.640 4.969 3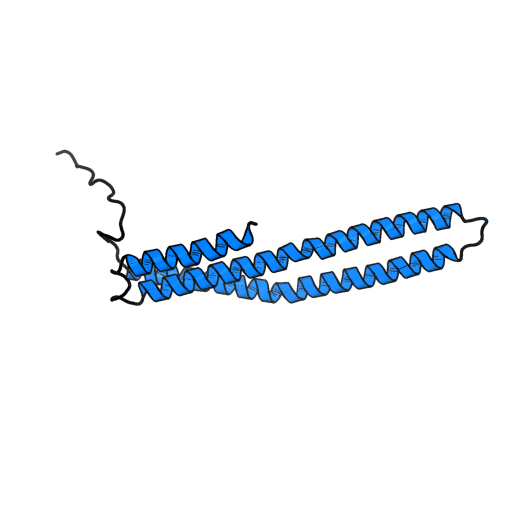1.962 1.00 92.81 81 GLU A C 1
ATOM 587 O O . GLU A 1 81 ? -17.229 5.160 30.817 1.00 92.81 81 GLU A O 1
ATOM 592 N N . ALA A 1 82 ? -16.838 4.496 32.924 1.00 95.00 82 ALA A N 1
ATOM 593 C CA . ALA A 1 82 ? -15.423 4.202 32.695 1.00 95.00 82 ALA A CA 1
ATOM 594 C C . ALA A 1 82 ? -15.214 3.107 31.632 1.00 95.00 82 ALA A C 1
ATOM 596 O O . ALA A 1 82 ? -14.361 3.247 30.754 1.00 95.00 82 ALA A O 1
ATOM 597 N N . ILE A 1 83 ? -16.007 2.029 31.672 1.00 94.88 83 ILE A N 1
ATOM 598 C CA . ILE A 1 83 ? -15.964 0.971 30.651 1.00 94.88 83 ILE A CA 1
ATOM 599 C C . ILE A 1 83 ? -16.356 1.536 29.281 1.00 94.88 83 ILE A C 1
ATOM 601 O O . ILE A 1 83 ? -15.675 1.243 28.299 1.00 94.88 83 ILE A O 1
ATOM 605 N N . GLY A 1 84 ? -17.401 2.367 29.214 1.00 94.38 84 GLY A N 1
ATOM 606 C CA . GLY A 1 84 ? -17.820 3.050 27.988 1.00 94.38 84 GLY A CA 1
ATOM 607 C C . GLY A 1 84 ? -16.694 3.884 27.375 1.00 94.38 84 GLY A C 1
ATOM 608 O O . GLY A 1 84 ? -16.350 3.682 26.212 1.00 94.38 84 GLY A O 1
ATOM 609 N N . ALA A 1 85 ? -16.039 4.726 28.178 1.00 94.50 85 ALA A N 1
ATOM 610 C CA . ALA A 1 85 ? -14.917 5.552 27.731 1.00 94.50 85 ALA A CA 1
ATOM 611 C C . ALA A 1 85 ? -13.725 4.716 27.224 1.00 94.50 85 ALA A C 1
ATOM 613 O O . ALA A 1 85 ? -13.117 5.035 26.200 1.00 94.50 85 ALA A O 1
ATOM 614 N N . HIS A 1 86 ? -13.395 3.608 27.898 1.00 94.19 86 HIS A N 1
ATOM 615 C CA . HIS A 1 86 ? -12.364 2.685 27.416 1.00 94.19 86 HIS A CA 1
ATOM 616 C C . HIS A 1 86 ? -12.757 2.016 26.094 1.00 94.19 86 HIS A C 1
ATOM 618 O O . HIS A 1 86 ? -11.919 1.895 25.199 1.00 94.19 86 HIS A O 1
ATOM 624 N N . CYS A 1 87 ? -14.020 1.609 25.950 1.00 95.62 87 CYS A N 1
ATOM 625 C CA . CYS A 1 87 ? -14.533 1.012 24.721 1.00 95.62 87 CYS A CA 1
ATOM 626 C C . CYS A 1 87 ? -14.449 1.991 23.541 1.00 95.62 87 CYS A C 1
ATOM 628 O O . CYS A 1 87 ? -13.975 1.609 22.472 1.00 95.62 87 CYS A O 1
ATOM 630 N N . GLU A 1 88 ? -14.829 3.254 23.739 1.00 94.00 88 GLU A N 1
ATOM 631 C CA . GLU A 1 88 ? -14.694 4.307 22.724 1.00 94.00 88 GLU A CA 1
ATOM 632 C C . GLU A 1 88 ? -13.231 4.522 22.313 1.00 94.00 88 GLU A C 1
ATOM 634 O O . GLU A 1 88 ? -12.918 4.539 21.121 1.00 94.00 88 GLU A O 1
ATOM 639 N N . GLY A 1 89 ? -12.311 4.604 23.281 1.00 94.19 89 GLY A N 1
ATOM 640 C CA . GLY A 1 89 ? -10.883 4.764 22.996 1.00 94.19 89 GLY A CA 1
ATOM 641 C C . GLY A 1 89 ? -10.294 3.597 22.192 1.00 94.19 89 GLY A C 1
ATOM 642 O O . GLY A 1 89 ? -9.509 3.801 21.258 1.00 94.19 89 GLY A O 1
ATOM 643 N N . VAL A 1 90 ? -10.704 2.364 22.507 1.00 94.50 90 VAL A N 1
ATOM 644 C CA . VAL A 1 90 ? -10.294 1.165 21.760 1.00 94.50 90 VAL A CA 1
ATOM 645 C C . VAL A 1 90 ? -10.874 1.177 20.342 1.00 94.50 90 VAL A C 1
ATOM 647 O O . VAL A 1 90 ? -10.133 0.931 19.390 1.00 94.50 90 VAL A O 1
ATOM 650 N N . GLN A 1 91 ? -12.155 1.521 20.173 1.00 93.69 91 GLN A N 1
ATOM 651 C CA . GLN A 1 91 ? -12.784 1.632 18.851 1.00 93.69 91 GLN A CA 1
ATOM 652 C C . GLN A 1 91 ? -12.092 2.677 17.975 1.00 93.69 91 GLN A C 1
ATOM 654 O O . GLN A 1 91 ? -11.790 2.397 16.814 1.00 93.69 91 GLN A O 1
ATOM 659 N N . GLN A 1 92 ? -11.787 3.854 18.526 1.00 93.56 92 GLN A N 1
ATOM 660 C CA . GLN A 1 92 ? -11.085 4.909 17.799 1.00 93.56 92 GLN A CA 1
ATOM 661 C C . GLN A 1 92 ? -9.684 4.454 17.365 1.00 93.56 92 GLN A C 1
ATOM 663 O O . GLN A 1 92 ? -9.288 4.668 16.218 1.00 93.56 92 GLN A O 1
ATOM 668 N N . SER A 1 93 ? -8.949 3.782 18.255 1.00 91.25 93 SER A N 1
ATOM 669 C CA . SER A 1 93 ? -7.616 3.245 17.950 1.00 91.25 93 SER A CA 1
ATOM 670 C C . SER A 1 93 ? -7.668 2.186 16.841 1.00 91.25 93 SER A C 1
ATOM 672 O O . SER A 1 93 ? -6.839 2.193 15.932 1.00 91.25 93 SER A O 1
ATOM 674 N N . MET A 1 94 ? -8.673 1.305 16.865 1.00 92.69 94 MET A N 1
ATOM 675 C CA . MET A 1 94 ? -8.888 0.307 15.811 1.00 92.69 94 MET A CA 1
ATOM 676 C C . MET A 1 94 ? -9.240 0.956 14.472 1.00 92.69 94 MET A C 1
ATOM 678 O O . MET A 1 94 ? -8.674 0.572 13.452 1.00 92.69 94 MET A O 1
ATOM 682 N N . GLN A 1 95 ? -10.115 1.967 14.458 1.00 89.56 95 GLN A N 1
ATOM 683 C CA . GLN A 1 95 ? -10.446 2.713 13.239 1.00 89.56 95 GLN A CA 1
ATOM 684 C C . GLN A 1 95 ? -9.215 3.392 12.632 1.00 89.56 95 GLN A C 1
ATOM 686 O O . GLN A 1 95 ? -9.003 3.303 11.424 1.00 89.56 95 GLN A O 1
ATOM 691 N N . GLN A 1 96 ? -8.368 4.016 13.456 1.00 90.12 96 GLN A N 1
ATOM 692 C CA . GLN A 1 96 ? -7.101 4.589 12.992 1.00 90.12 96 GLN A CA 1
ATOM 693 C C . GLN A 1 96 ? -6.178 3.519 12.400 1.00 90.12 96 GLN A C 1
ATOM 695 O O . GLN A 1 96 ? -5.573 3.751 11.356 1.00 90.12 96 GLN A O 1
ATOM 700 N N . GLY A 1 97 ? -6.107 2.339 13.022 1.00 88.31 97 GLY A N 1
ATOM 701 C CA . GLY A 1 97 ? -5.361 1.198 12.492 1.00 88.31 97 GLY A CA 1
ATOM 702 C C . GLY A 1 97 ? -5.879 0.719 11.132 1.00 88.31 97 GLY A C 1
ATOM 703 O O . GLY A 1 97 ? -5.081 0.509 10.223 1.00 88.31 97 GLY A O 1
ATOM 704 N N . ILE A 1 98 ? -7.202 0.629 10.956 1.00 87.00 98 ILE A N 1
ATOM 705 C CA . ILE A 1 98 ? -7.822 0.273 9.668 1.00 87.00 98 ILE A CA 1
ATOM 706 C C . ILE A 1 98 ? -7.458 1.300 8.589 1.00 87.00 98 ILE A C 1
ATOM 708 O O . ILE A 1 98 ? -7.043 0.925 7.496 1.00 87.00 98 ILE A O 1
ATOM 712 N N . VAL A 1 99 ? -7.554 2.598 8.893 1.00 86.38 99 VAL A N 1
ATOM 713 C CA . VAL A 1 99 ? -7.162 3.662 7.952 1.00 86.38 9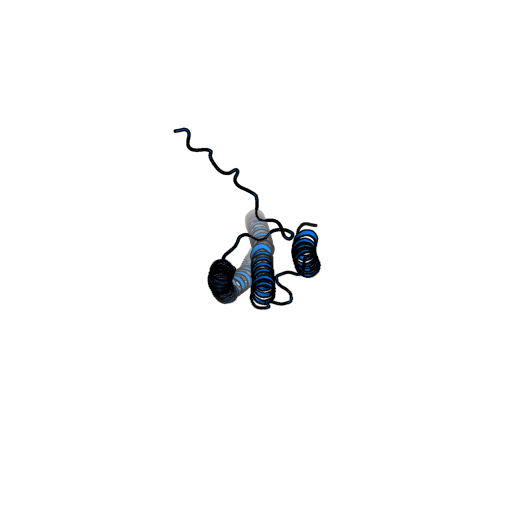9 VAL A CA 1
ATOM 714 C C . VAL A 1 99 ? -5.666 3.595 7.635 1.00 86.38 99 VAL A C 1
ATOM 716 O O . VAL A 1 99 ? -5.270 3.793 6.489 1.00 86.38 99 VAL A O 1
ATOM 719 N N . ALA A 1 100 ? -4.821 3.263 8.612 1.00 83.94 100 ALA A N 1
ATOM 720 C CA . ALA A 1 100 ? -3.387 3.112 8.391 1.00 83.94 100 ALA A CA 1
ATOM 721 C C . ALA A 1 100 ? -3.055 1.993 7.388 1.00 83.94 100 ALA A C 1
ATOM 723 O O . ALA A 1 100 ? -2.069 2.123 6.659 1.00 83.94 100 ALA A O 1
ATOM 724 N N . PHE A 1 101 ? -3.889 0.951 7.261 1.00 85.56 101 PHE A N 1
ATOM 725 C CA . PHE A 1 101 ? -3.698 -0.086 6.240 1.00 85.56 101 PHE A CA 1
ATOM 726 C C . PHE A 1 101 ? -3.849 0.422 4.805 1.00 85.56 101 PHE A C 1
ATOM 728 O O . PHE A 1 101 ? -3.294 -0.197 3.909 1.00 85.56 101 PHE A O 1
ATOM 735 N N . GLN A 1 102 ? -4.414 1.610 4.568 1.00 83.94 102 GLN A N 1
ATOM 736 C CA . GLN A 1 102 ? -4.371 2.258 3.246 1.00 83.94 102 GLN A CA 1
ATOM 737 C C . GLN A 1 102 ? -2.937 2.579 2.787 1.00 83.94 102 GLN A C 1
AT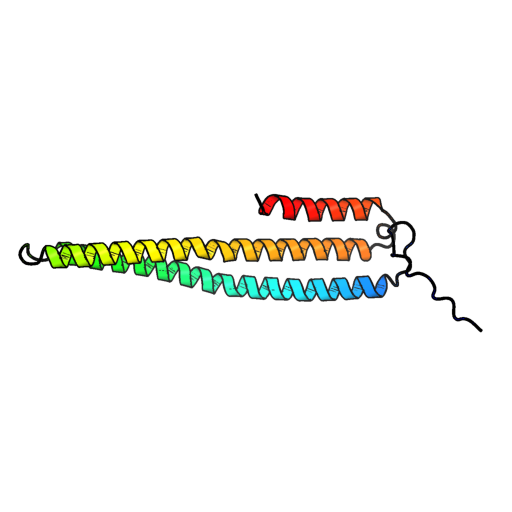OM 739 O O . GLN A 1 102 ? -2.685 2.868 1.616 1.00 83.94 102 GLN A O 1
ATOM 744 N N . PHE A 1 103 ? -1.957 2.588 3.699 1.00 85.19 103 PHE A N 1
ATOM 745 C CA . PHE A 1 103 ? -0.544 2.598 3.317 1.00 85.19 103 PHE A CA 1
ATOM 746 C C . PHE A 1 103 ? -0.186 1.395 2.438 1.00 85.19 103 PHE A C 1
ATOM 748 O O . PHE A 1 103 ? 0.591 1.546 1.499 1.00 85.19 103 PHE A O 1
ATOM 755 N N . TYR A 1 104 ? -0.773 0.235 2.722 1.00 89.38 104 TYR A N 1
ATOM 756 C CA . TYR A 1 104 ? -0.539 -0.995 1.987 1.00 89.38 104 TYR A CA 1
ATOM 757 C C . TYR A 1 104 ? -1.017 -0.896 0.539 1.00 89.38 104 TYR A C 1
ATOM 759 O O . TYR A 1 104 ? -0.227 -1.121 -0.374 1.00 89.38 104 TYR A O 1
ATOM 767 N N . ASP A 1 105 ? -2.256 -0.445 0.325 1.00 85.44 105 ASP A N 1
ATOM 768 C CA . ASP A 1 105 ? -2.811 -0.241 -1.019 1.00 85.44 105 ASP A CA 1
ATOM 769 C C . ASP A 1 105 ? -1.950 0.736 -1.826 1.00 85.44 105 ASP A C 1
ATOM 771 O O . ASP A 1 105 ? -1.606 0.490 -2.983 1.00 85.44 105 ASP A O 1
ATOM 775 N N . ARG A 1 106 ? -1.525 1.836 -1.190 1.00 87.19 106 ARG A N 1
ATOM 776 C CA . ARG A 1 106 ? -0.628 2.821 -1.810 1.00 87.19 106 ARG A CA 1
ATOM 777 C C . ARG A 1 106 ? 0.741 2.232 -2.143 1.00 87.19 106 ARG A C 1
ATOM 779 O O . ARG A 1 106 ? 1.312 2.579 -3.174 1.00 87.19 106 ARG A O 1
ATOM 786 N N . LEU A 1 107 ? 1.286 1.371 -1.287 1.00 88.38 107 LEU A N 1
ATOM 787 C CA . LEU A 1 107 ? 2.555 0.694 -1.541 1.00 88.38 107 LEU A CA 1
ATOM 788 C C . LEU A 1 107 ? 2.430 -0.286 -2.713 1.00 88.38 107 LEU A C 1
ATOM 790 O O . LEU A 1 107 ? 3.264 -0.237 -3.615 1.00 88.38 107 LEU A O 1
ATOM 794 N N . SER A 1 108 ? 1.370 -1.096 -2.738 1.00 88.50 108 SER A N 1
ATOM 795 C CA . SER A 1 108 ? 1.068 -2.026 -3.831 1.00 88.50 108 SER A CA 1
ATOM 796 C C . SER A 1 108 ? 0.971 -1.290 -5.174 1.00 88.50 108 SER A C 1
ATOM 798 O O . SER A 1 108 ? 1.691 -1.615 -6.119 1.00 88.50 108 SER A O 1
ATOM 800 N N . GLN A 1 109 ? 0.217 -0.185 -5.226 1.00 87.62 109 GLN A N 1
ATOM 801 C CA . GLN A 1 109 ? 0.116 0.666 -6.420 1.00 87.62 109 GLN A CA 1
ATOM 802 C C . GLN A 1 109 ? 1.470 1.233 -6.871 1.00 87.62 109 GLN A C 1
ATOM 804 O O . GLN A 1 109 ? 1.755 1.307 -8.064 1.00 87.62 109 GLN A O 1
ATOM 809 N N . ARG A 1 110 ? 2.329 1.650 -5.933 1.00 88.00 110 ARG A N 1
ATOM 810 C CA . ARG A 1 110 ? 3.665 2.167 -6.270 1.00 88.00 110 ARG A CA 1
ATOM 811 C C . ARG A 1 110 ? 4.550 1.087 -6.886 1.00 88.00 110 ARG A C 1
ATOM 813 O O . ARG A 1 110 ? 5.299 1.397 -7.809 1.00 88.00 110 ARG A O 1
ATOM 820 N N . ILE A 1 111 ? 4.473 -0.151 -6.401 1.00 90.38 111 ILE A N 1
ATOM 821 C CA . ILE A 1 111 ? 5.211 -1.279 -6.984 1.00 90.38 111 ILE A CA 1
ATOM 822 C C . ILE A 1 111 ? 4.699 -1.589 -8.391 1.00 90.38 111 ILE A C 1
ATOM 824 O O . ILE A 1 111 ? 5.514 -1.702 -9.305 1.00 90.38 111 ILE A O 1
ATOM 828 N N . ASP A 1 112 ? 3.381 -1.625 -8.589 1.00 88.31 112 ASP A N 1
ATOM 829 C CA . ASP A 1 112 ? 2.774 -1.807 -9.912 1.00 88.31 112 ASP A CA 1
ATOM 830 C C . ASP A 1 112 ? 3.241 -0.726 -10.907 1.00 88.31 112 ASP A C 1
ATOM 832 O O . ASP A 1 112 ? 3.631 -1.015 -12.041 1.00 88.31 112 ASP A O 1
ATOM 836 N N . HIS A 1 113 ? 3.322 0.532 -10.469 1.00 87.56 113 HIS A N 1
ATOM 837 C CA . HIS A 1 113 ? 3.863 1.616 -11.290 1.00 87.56 113 HIS A CA 1
ATOM 838 C C . HIS A 1 113 ? 5.340 1.418 -11.659 1.00 87.56 113 HIS A C 1
ATOM 840 O O . HIS A 1 113 ? 5.715 1.663 -12.810 1.00 87.56 113 HIS A O 1
ATOM 846 N N . VAL A 1 114 ? 6.175 0.979 -10.709 1.00 90.06 114 VAL A N 1
ATOM 847 C CA . VAL A 1 114 ? 7.593 0.671 -10.965 1.00 90.06 114 VAL A CA 1
ATOM 848 C C . VAL A 1 114 ? 7.712 -0.474 -11.971 1.00 90.06 114 VAL A C 1
ATOM 850 O O . VAL A 1 114 ? 8.516 -0.374 -12.898 1.00 90.06 114 VAL A O 1
ATOM 853 N N . GLN A 1 115 ? 6.895 -1.522 -11.831 1.00 90.50 115 GLN A N 1
ATOM 854 C CA . GLN A 1 115 ? 6.876 -2.662 -12.746 1.00 90.50 115 GLN A CA 1
ATOM 855 C C . GLN A 1 115 ? 6.591 -2.203 -14.179 1.00 90.50 115 GLN A C 1
ATOM 857 O O . GLN A 1 115 ? 7.416 -2.399 -15.069 1.00 90.50 115 GLN A O 1
ATOM 862 N N . HIS A 1 116 ? 5.489 -1.480 -14.387 1.00 89.75 116 HIS A N 1
ATOM 863 C CA . HIS A 1 116 ? 5.121 -0.967 -15.706 1.00 89.75 116 HIS A CA 1
ATOM 864 C C . HIS A 1 116 ? 6.175 -0.023 -16.308 1.00 89.75 116 HIS A C 1
ATOM 866 O O . HIS A 1 116 ? 6.319 0.053 -17.531 1.00 89.75 116 HIS A O 1
ATOM 872 N N . ALA A 1 117 ? 6.883 0.755 -15.484 1.00 90.00 117 ALA A N 1
ATOM 873 C CA . ALA A 1 117 ? 7.944 1.642 -15.958 1.00 90.00 117 ALA A CA 1
ATOM 874 C C . ALA A 1 117 ? 9.167 0.855 -16.456 1.00 90.00 117 ALA A C 1
ATOM 876 O O . ALA A 1 117 ? 9.742 1.195 -17.493 1.00 90.00 117 ALA A O 1
ATOM 877 N N . LEU A 1 118 ? 9.554 -0.201 -15.737 1.00 90.75 118 LEU A N 1
ATOM 878 C CA . LEU A 1 118 ? 10.662 -1.071 -16.125 1.00 90.75 118 LEU A CA 1
ATOM 879 C C . LEU A 1 118 ? 10.312 -1.966 -17.323 1.00 90.75 118 LEU A C 1
ATOM 881 O O . LEU A 1 118 ? 11.186 -2.236 -18.150 1.00 90.75 118 LEU A O 1
ATOM 885 N N . GLU A 1 1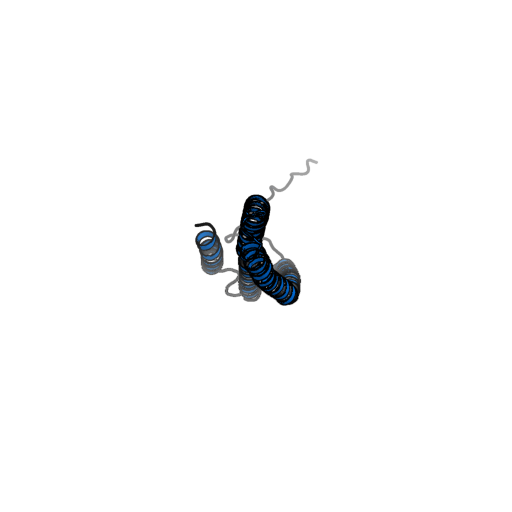19 ? 9.051 -2.373 -17.471 1.00 90.25 119 GLU A N 1
ATOM 886 C CA . GLU A 1 119 ? 8.564 -3.092 -18.652 1.00 90.25 119 GLU A CA 1
ATOM 887 C C . GLU A 1 119 ? 8.680 -2.217 -19.906 1.00 90.25 119 GLU A C 1
ATOM 889 O O . GLU A 1 119 ? 9.339 -2.610 -20.868 1.00 90.25 119 GLU A O 1
ATOM 894 N N . GLN A 1 120 ? 8.162 -0.983 -19.863 1.00 90.69 120 GLN A N 1
ATOM 895 C CA . GLN A 1 120 ? 8.278 -0.028 -20.975 1.00 90.69 120 GLN A CA 1
ATOM 896 C C . GLN A 1 120 ? 9.740 0.295 -21.323 1.00 90.69 120 GLN A C 1
ATOM 898 O O . GLN A 1 120 ? 10.085 0.462 -22.495 1.00 90.69 120 GLN A O 1
ATOM 903 N N . LEU A 1 121 ? 10.616 0.377 -20.316 1.00 90.88 121 LEU A N 1
ATOM 904 C CA . LEU A 1 121 ? 12.053 0.539 -20.533 1.00 90.88 121 LEU A CA 1
ATOM 905 C C . LEU A 1 121 ? 12.657 -0.690 -21.229 1.00 90.88 121 LEU A C 1
ATOM 907 O O . LEU A 1 121 ? 13.446 -0.541 -22.163 1.00 90.88 121 LEU A O 1
ATOM 911 N N . GLY A 1 122 ? 12.279 -1.894 -20.800 1.00 88.81 122 GLY A N 1
ATOM 912 C CA . GLY A 1 122 ? 12.708 -3.147 -21.416 1.00 88.81 122 GLY A CA 1
ATOM 913 C C . GLY A 1 122 ? 12.279 -3.252 -22.880 1.00 88.81 122 GLY A C 1
ATOM 914 O O . GLY A 1 122 ? 13.099 -3.592 -23.731 1.00 88.81 122 GLY A O 1
ATOM 915 N N . GLU A 1 123 ? 11.030 -2.895 -23.186 1.00 89.69 123 GLU A N 1
ATOM 916 C CA . GLU A 1 123 ? 10.502 -2.847 -24.554 1.00 89.69 123 GLU A CA 1
ATOM 917 C C . GLU A 1 123 ? 11.252 -1.842 -25.433 1.00 89.69 123 GLU A C 1
ATOM 919 O O . GLU A 1 123 ? 11.602 -2.158 -26.571 1.00 89.69 123 GLU A O 1
ATOM 924 N N . LEU A 1 124 ? 11.530 -0.642 -24.910 1.00 89.75 124 LEU A N 1
ATOM 925 C CA . LEU A 1 124 ? 12.249 0.394 -25.650 1.00 89.75 124 LEU A CA 1
ATOM 926 C C . LEU A 1 124 ? 13.676 -0.042 -26.002 1.00 89.75 124 LEU A C 1
ATOM 928 O O . LEU A 1 124 ? 14.139 0.208 -27.113 1.00 89.75 124 LEU A O 1
ATOM 932 N N . ILE A 1 125 ? 14.370 -0.697 -25.069 1.00 87.19 125 ILE A N 1
ATOM 933 C CA . ILE A 1 125 ? 15.753 -1.143 -25.280 1.00 87.19 125 ILE A CA 1
ATOM 934 C C . ILE A 1 125 ? 15.812 -2.380 -26.190 1.00 87.19 125 ILE A C 1
ATOM 936 O O . ILE A 1 125 ? 16.796 -2.571 -26.904 1.00 87.19 125 ILE A O 1
ATOM 940 N N . ALA A 1 126 ? 14.772 -3.216 -26.195 1.00 83.62 126 ALA A N 1
ATOM 941 C CA . ALA A 1 126 ? 14.697 -4.388 -27.064 1.00 83.62 126 ALA A CA 1
ATOM 942 C C . ALA A 1 126 ? 14.488 -4.036 -28.552 1.00 83.62 126 ALA A C 1
ATOM 944 O O . ALA A 1 126 ? 14.818 -4.847 -29.420 1.00 83.62 126 ALA A O 1
ATOM 945 N N . ASP A 1 127 ? 13.971 -2.843 -28.862 1.00 85.88 127 ASP A N 1
ATOM 946 C CA . ASP A 1 127 ? 13.735 -2.383 -30.231 1.00 85.88 127 ASP A CA 1
ATOM 947 C C . ASP A 1 127 ? 14.880 -1.487 -30.731 1.00 85.88 127 ASP A C 1
ATOM 949 O O . ASP A 1 127 ? 14.947 -0.294 -30.432 1.00 85.88 127 ASP A O 1
ATOM 953 N N . ASN A 1 128 ? 15.757 -2.052 -31.571 1.00 75.25 128 ASN A N 1
ATOM 954 C CA . ASN A 1 128 ? 16.891 -1.335 -32.167 1.00 75.25 128 ASN A CA 1
ATOM 955 C C . ASN A 1 128 ? 16.486 -0.084 -32.971 1.00 75.25 128 ASN A C 1
ATOM 957 O O . ASN A 1 128 ? 17.287 0.836 -33.088 1.00 75.25 128 ASN A O 1
ATOM 961 N N . GLY A 1 129 ? 15.276 -0.018 -33.536 1.00 78.88 129 GLY A N 1
ATOM 962 C CA . GLY A 1 129 ? 14.810 1.155 -34.281 1.00 78.88 129 GLY A CA 1
ATOM 963 C C . GLY A 1 129 ? 14.352 2.295 -33.370 1.00 78.88 129 GLY A C 1
ATOM 964 O O . GLY A 1 129 ? 14.546 3.469 -33.690 1.00 78.88 129 GLY A O 1
ATOM 965 N N . ARG A 1 130 ? 13.770 1.960 -32.216 1.00 83.44 130 ARG A N 1
ATOM 966 C CA . ARG A 1 130 ? 13.280 2.931 -31.221 1.00 83.44 130 ARG A CA 1
ATOM 967 C C . ARG A 1 130 ? 14.373 3.373 -30.255 1.00 83.44 130 ARG A C 1
ATOM 969 O O . ARG A 1 130 ? 14.386 4.531 -29.843 1.00 83.44 130 ARG A O 1
ATOM 976 N N . LEU A 1 131 ? 15.317 2.486 -29.957 1.00 82.06 131 LEU A N 1
ATOM 977 C CA . LEU A 1 131 ? 16.444 2.712 -29.059 1.00 82.06 131 LEU A CA 1
ATOM 978 C C . LEU A 1 131 ? 17.251 3.968 -29.416 1.00 82.06 131 LEU A C 1
ATOM 980 O O . LEU A 1 131 ? 17.617 4.743 -28.534 1.00 82.06 131 LEU A O 1
ATOM 984 N N . TYR A 1 132 ? 17.507 4.194 -30.705 1.00 81.62 132 TYR A N 1
ATOM 985 C CA . TYR A 1 132 ? 18.277 5.350 -31.174 1.00 81.62 132 TYR A CA 1
ATOM 986 C C . TYR A 1 132 ? 17.418 6.595 -31.433 1.00 81.62 132 TYR A C 1
ATOM 988 O O . TYR A 1 132 ? 17.934 7.591 -31.934 1.00 81.62 132 TYR A O 1
ATOM 996 N N . ASN A 1 133 ? 16.120 6.567 -31.108 1.00 84.75 133 ASN A N 1
ATOM 997 C CA . ASN A 1 133 ? 15.214 7.695 -31.291 1.00 84.75 133 ASN A CA 1
ATOM 998 C C . ASN A 1 133 ? 15.047 8.487 -29.977 1.00 84.75 133 ASN A C 1
ATOM 1000 O O . ASN A 1 133 ? 14.348 8.030 -29.069 1.00 84.75 133 ASN A O 1
ATOM 1004 N N . PRO A 1 134 ? 15.595 9.714 -29.867 1.00 86.38 134 PRO A N 1
ATOM 1005 C CA . PRO A 1 134 ? 15.483 10.520 -28.651 1.00 86.38 134 PRO A CA 1
ATOM 1006 C C . PRO A 1 134 ? 14.038 10.853 -28.251 1.00 86.38 134 PRO A C 1
ATOM 1008 O O . PRO A 1 134 ? 13.764 11.044 -27.066 1.00 86.38 134 PRO A O 1
ATOM 1011 N N . MET A 1 135 ? 13.099 10.903 -29.206 1.00 88.44 135 MET A N 1
ATOM 1012 C CA . MET A 1 135 ? 11.688 11.170 -28.902 1.00 88.44 135 MET A CA 1
ATOM 1013 C C . MET A 1 135 ? 11.038 10.027 -28.121 1.00 88.44 135 MET A C 1
ATOM 1015 O O . MET A 1 135 ? 10.196 10.286 -27.266 1.00 88.44 135 MET A O 1
ATOM 1019 N N . GLU A 1 136 ? 11.430 8.777 -28.375 1.00 88.81 136 GLU A N 1
ATOM 1020 C CA . GLU A 1 136 ? 10.902 7.617 -27.647 1.00 88.81 136 GLU A CA 1
ATOM 1021 C C . GLU A 1 136 ? 11.354 7.641 -26.181 1.00 88.81 136 GLU A C 1
ATOM 1023 O O . GLU A 1 136 ? 10.545 7.442 -25.275 1.00 88.81 136 GLU A O 1
ATOM 1028 N N . TRP A 1 137 ? 12.612 8.015 -25.933 1.00 89.56 137 TRP A N 1
ATOM 1029 C CA . TRP A 1 137 ? 13.127 8.242 -24.581 1.00 89.56 137 TRP A CA 1
ATOM 1030 C C . TRP A 1 137 ? 12.421 9.393 -23.869 1.00 89.56 137 TRP A C 1
ATOM 1032 O O . TRP A 1 137 ? 12.075 9.275 -22.694 1.00 89.56 137 TRP A O 1
ATOM 1042 N N . GLN A 1 138 ? 12.173 10.501 -24.570 1.00 87.81 138 GLN A N 1
ATOM 1043 C CA . GLN A 1 138 ? 11.447 11.632 -23.998 1.00 87.81 138 GLN A CA 1
ATOM 1044 C C . GLN A 1 138 ? 10.004 11.250 -23.632 1.00 87.81 138 GLN A C 1
ATOM 1046 O O . GLN A 1 138 ? 9.535 11.623 -22.556 1.00 87.81 138 GLN A O 1
ATOM 1051 N N . ARG A 1 139 ? 9.317 10.477 -24.484 1.00 89.50 139 ARG A N 1
ATOM 1052 C CA . ARG A 1 139 ? 7.971 9.948 -24.210 1.00 89.50 139 ARG A CA 1
ATOM 1053 C C . ARG A 1 139 ? 7.964 9.038 -22.987 1.00 89.50 139 ARG A C 1
ATOM 1055 O O . ARG A 1 139 ? 7.136 9.240 -22.104 1.00 89.50 139 ARG A O 1
ATOM 1062 N N . LEU A 1 140 ? 8.915 8.106 -22.896 1.00 90.12 140 LEU A N 1
ATOM 1063 C CA . LEU A 1 140 ? 9.067 7.226 -21.736 1.00 90.12 140 LEU A CA 1
ATOM 1064 C C . LEU A 1 140 ? 9.278 8.036 -20.448 1.00 90.12 140 LEU A C 1
ATOM 1066 O O . LEU A 1 140 ? 8.576 7.837 -19.462 1.00 90.12 140 LEU A O 1
ATOM 1070 N N . GLN A 1 141 ? 10.198 9.003 -20.462 1.00 89.38 141 GLN A N 1
ATOM 1071 C CA . GLN A 1 141 ? 10.469 9.853 -19.299 1.00 89.38 141 GLN A CA 1
ATOM 1072 C C . GLN A 1 141 ? 9.255 10.694 -18.884 1.00 89.38 141 GLN A C 1
ATOM 1074 O O . GLN A 1 141 ? 9.023 10.878 -17.690 1.00 89.38 141 GLN A O 1
ATOM 1079 N N . GLN A 1 142 ? 8.480 11.210 -19.843 1.00 88.56 142 GLN A N 1
ATOM 1080 C CA . GLN A 1 142 ? 7.242 11.940 -19.560 1.00 88.56 142 GLN A CA 1
ATOM 1081 C C . GLN A 1 142 ? 6.165 11.026 -18.969 1.00 88.56 142 GLN A C 1
ATOM 1083 O O . GLN A 1 142 ? 5.531 11.410 -17.989 1.00 88.56 142 GLN A O 1
ATOM 1088 N N . ALA A 1 143 ? 5.996 9.817 -19.511 1.00 86.00 143 ALA A N 1
ATOM 1089 C CA . ALA A 1 143 ? 5.048 8.831 -18.999 1.00 86.00 143 ALA A CA 1
ATOM 1090 C C . ALA A 1 143 ? 5.388 8.406 -17.561 1.00 86.00 143 ALA A C 1
ATOM 1092 O O . ALA A 1 143 ? 4.504 8.380 -16.705 1.00 86.00 143 ALA A O 1
ATOM 1093 N N . ILE A 1 144 ? 6.671 8.150 -17.279 1.00 85.81 144 ILE A N 1
ATOM 1094 C CA . ILE A 1 144 ? 7.159 7.844 -15.928 1.00 85.81 144 ILE A CA 1
ATOM 1095 C C . ILE A 1 144 ? 6.875 9.028 -15.001 1.00 85.81 144 ILE A C 1
ATOM 1097 O O . ILE A 1 144 ? 6.190 8.863 -13.997 1.00 85.81 144 ILE A O 1
ATOM 1101 N N . ARG A 1 145 ? 7.329 10.240 -15.351 1.00 82.81 145 ARG A N 1
ATOM 1102 C CA . ARG A 1 145 ? 7.130 11.433 -14.509 1.00 82.81 145 ARG A CA 1
ATOM 1103 C C . ARG A 1 145 ? 5.659 11.692 -14.199 1.00 82.81 145 ARG A C 1
ATOM 1105 O O . ARG A 1 145 ? 5.343 11.925 -13.039 1.00 82.81 145 ARG A O 1
ATOM 1112 N N . GLY A 1 146 ? 4.783 11.596 -15.199 1.00 79.12 146 GLY A N 1
ATOM 1113 C CA . GLY A 1 146 ? 3.349 11.836 -15.033 1.00 79.12 146 GLY A CA 1
ATOM 1114 C C . GLY A 1 146 ? 2.690 10.904 -14.013 1.00 79.12 146 GLY A C 1
ATOM 1115 O O . GLY A 1 146 ? 1.848 11.353 -13.240 1.00 79.12 146 GLY A O 1
ATOM 1116 N N . ARG A 1 147 ? 3.106 9.630 -13.957 1.00 74.75 147 ARG A N 1
ATOM 1117 C CA . ARG A 1 147 ? 2.575 8.649 -12.994 1.00 74.75 147 ARG A CA 1
ATOM 1118 C C . ARG A 1 147 ? 3.033 8.900 -11.554 1.00 74.75 147 ARG A C 1
ATOM 1120 O O . ARG A 1 147 ? 2.266 8.634 -10.637 1.00 74.75 147 ARG A O 1
ATOM 1127 N N . TYR A 1 148 ? 4.239 9.435 -11.349 1.00 67.75 148 TYR A N 1
ATOM 1128 C CA . TYR A 1 148 ? 4.742 9.760 -10.006 1.00 67.75 148 TYR A CA 1
ATOM 1129 C C . TYR A 1 148 ? 4.195 11.089 -9.469 1.00 67.75 148 TYR A C 1
ATOM 1131 O O . TYR A 1 148 ? 3.856 11.167 -8.294 1.00 67.75 148 TYR A O 1
ATOM 1139 N N . THR A 1 149 ? 4.035 12.115 -10.313 1.00 61.06 149 THR A N 1
ATOM 1140 C CA . THR A 1 149 ? 3.506 13.422 -9.873 1.00 61.06 149 THR A CA 1
ATOM 1141 C C . THR A 1 149 ? 2.032 13.388 -9.475 1.00 61.06 149 THR A C 1
ATOM 1143 O O . THR A 1 149 ? 1.606 14.213 -8.683 1.00 61.06 149 THR A O 1
ATOM 1146 N N . MET A 1 150 ? 1.248 12.442 -9.997 1.00 58.16 150 MET A N 1
ATOM 1147 C CA . MET A 1 150 ? -0.192 12.351 -9.717 1.00 58.16 150 MET A CA 1
ATOM 1148 C C . MET A 1 150 ? -0.518 11.644 -8.386 1.00 58.16 150 MET A C 1
ATOM 1150 O O . MET A 1 150 ? -1.668 11.650 -7.969 1.00 58.16 150 MET A O 1
ATOM 1154 N N . GLN A 1 151 ? 0.467 11.006 -7.739 1.00 51.38 151 GLN A N 1
ATOM 1155 C CA . GLN A 1 151 ? 0.296 10.236 -6.493 1.00 51.38 151 GLN A CA 1
ATOM 1156 C C . GLN A 1 151 ? 0.844 10.947 -5.239 1.00 51.38 151 GLN A C 1
ATOM 1158 O O . GLN A 1 151 ? 0.688 10.420 -4.135 1.00 51.38 151 GLN A O 1
ATOM 1163 N N . GLU A 1 152 ? 1.527 12.087 -5.398 1.00 47.09 152 GLU A N 1
ATOM 1164 C CA . GLU A 1 152 ? 2.096 12.882 -4.294 1.00 47.09 152 GLU A CA 1
ATOM 1165 C C . GLU A 1 152 ? 1.259 14.127 -3.925 1.00 47.09 152 GLU A C 1
ATOM 1167 O O . GLU A 1 152 ? 1.576 14.776 -2.928 1.00 47.09 152 GLU A O 1
ATOM 1172 N N . GLU A 1 153 ? 0.179 14.419 -4.663 1.00 35.47 153 GLU A N 1
ATOM 1173 C CA . GLU A 1 153 ? -0.864 15.413 -4.324 1.00 35.47 153 GLU A CA 1
ATOM 1174 C C . GLU A 1 153 ? -2.125 14.736 -3.764 1.00 35.47 153 GLU A C 1
ATOM 1176 O O . GLU A 1 153 ? -2.714 15.298 -2.811 1.00 35.47 153 GLU A O 1
#